Protein AF-A0A0M8TTH4-F1 (afdb_monomer)

Secondary structure (DSSP, 8-state):
-------------------PPPB-TTT--B-PEEEEEEEETTEEEEEEEE--B--TTSTTB-----

Foldseek 3Di:
DDDPPPPPPVPVDPPPPDPDQAADPFPRDGADWDWDWDDDPNDTDTDTHGDQDPDPPTPRHDPDDD

pLDDT: mean 76.74, std 14.19, range [45.91, 94.31]

Radius of gyration: 20.03 Å; Cα contacts (8 Å,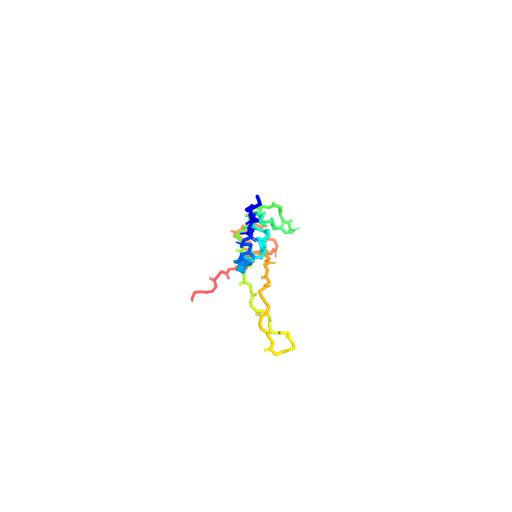 |Δi|>4): 72; chains: 1; bounding box: 31×20×71 Å

Structure (mmCIF, N/CA/C/O backbone):
data_AF-A0A0M8TTH4-F1
#
_entry.id   AF-A0A0M8TTH4-F1
#
loop_
_atom_site.group_PDB
_atom_site.id
_atom_site.type_symbol
_atom_site.label_atom_id
_atom_site.label_alt_id
_atom_site.label_comp_id
_atom_site.label_asym_id
_atom_site.label_entity_id
_atom_site.label_seq_id
_atom_site.pdbx_PDB_ins_code
_atom_site.Cartn_x
_atom_site.Cartn_y
_atom_site.Cartn_z
_atom_site.occupancy
_atom_site.B_iso_or_equiv
_atom_site.auth_seq_id
_atom_site.auth_comp_id
_atom_site.auth_asym_id
_atom_site.auth_atom_id
_atom_site.pdbx_PDB_model_num
ATOM 1 N N . MET A 1 1 ? -4.646 11.329 -55.543 1.00 45.91 1 MET A N 1
ATOM 2 C CA . MET A 1 1 ? -3.644 10.492 -54.850 1.00 45.91 1 MET A CA 1
ATOM 3 C C . MET A 1 1 ? -2.911 11.369 -53.840 1.00 45.91 1 MET A C 1
ATOM 5 O O . MET A 1 1 ? -1.971 12.044 -54.222 1.00 45.91 1 MET A O 1
ATOM 9 N N . ALA A 1 2 ? -3.383 11.455 -52.595 1.00 50.47 2 ALA A N 1
ATOM 10 C CA . ALA A 1 2 ? -2.681 12.150 -51.511 1.00 50.47 2 ALA A CA 1
ATOM 11 C C . ALA A 1 2 ? -2.894 11.328 -50.235 1.00 50.47 2 ALA A C 1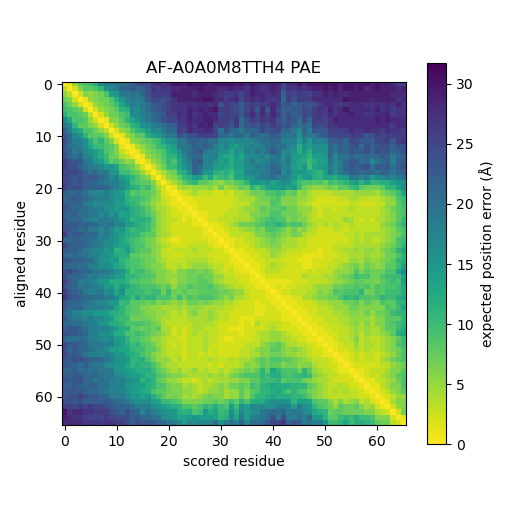
ATOM 13 O O . ALA A 1 2 ? -3.991 11.306 -49.674 1.00 50.47 2 ALA A O 1
ATOM 14 N N . GLY A 1 3 ? -1.878 10.540 -49.882 1.00 49.69 3 GLY A N 1
ATOM 15 C CA . GLY A 1 3 ? -1.892 9.640 -48.738 1.00 49.69 3 GLY A CA 1
ATOM 16 C C . GLY A 1 3 ? -1.890 10.440 -47.444 1.00 49.69 3 GLY A C 1
ATOM 17 O O . GLY A 1 3 ? -0.995 11.237 -47.192 1.00 49.69 3 GLY A O 1
ATOM 18 N N . ARG A 1 4 ? -2.926 10.240 -46.636 1.00 60.41 4 ARG A N 1
ATOM 19 C CA . ARG A 1 4 ? -3.056 10.797 -45.293 1.00 60.41 4 ARG A CA 1
ATOM 20 C C . ARG A 1 4 ? -2.155 9.967 -44.374 1.00 60.41 4 ARG A C 1
ATOM 22 O O . ARG A 1 4 ? -2.608 8.973 -43.809 1.00 60.41 4 ARG A O 1
ATOM 29 N N . GLU A 1 5 ? -0.873 10.320 -44.295 1.00 59.62 5 GLU A N 1
ATOM 30 C CA . GLU A 1 5 ? 0.075 9.714 -43.355 1.00 59.62 5 GLU A CA 1
ATOM 31 C C . GLU A 1 5 ? -0.309 10.122 -41.935 1.00 59.62 5 GLU A C 1
ATOM 33 O O . GLU A 1 5 ? -0.008 11.203 -41.434 1.00 59.62 5 GLU A O 1
ATOM 38 N N . GLN A 1 6 ? -1.075 9.235 -41.310 1.00 58.91 6 GLN A N 1
ATOM 39 C CA . GLN A 1 6 ? -1.445 9.287 -39.910 1.00 58.91 6 GLN A CA 1
ATOM 40 C C . GLN A 1 6 ? -0.179 9.039 -39.089 1.00 58.91 6 GLN A C 1
ATOM 42 O O . GLN A 1 6 ? 0.120 7.909 -38.707 1.00 58.91 6 GLN A O 1
ATOM 47 N N . GLN A 1 7 ? 0.575 10.107 -38.837 1.00 57.59 7 GLN A N 1
ATOM 48 C CA . GLN A 1 7 ? 1.648 10.149 -37.851 1.00 57.59 7 GLN A CA 1
ATOM 49 C C . GLN A 1 7 ? 1.034 9.992 -36.460 1.00 57.59 7 GLN A C 1
ATOM 51 O O . GLN A 1 7 ? 0.831 10.933 -35.701 1.00 57.59 7 GLN A O 1
ATOM 56 N N . ARG A 1 8 ? 0.709 8.742 -36.133 1.00 58.62 8 ARG A N 1
ATOM 57 C CA . ARG A 1 8 ? 0.498 8.278 -34.772 1.00 58.62 8 ARG A CA 1
ATOM 58 C C . ARG A 1 8 ? 1.885 8.195 -34.139 1.00 58.62 8 ARG A C 1
ATOM 60 O O . ARG A 1 8 ? 2.454 7.118 -33.991 1.00 58.62 8 ARG A O 1
ATOM 67 N N . THR A 1 9 ? 2.462 9.351 -33.819 1.00 58.00 9 THR A N 1
ATOM 68 C CA . THR A 1 9 ? 3.506 9.441 -32.802 1.00 58.00 9 THR A CA 1
ATOM 69 C C . THR A 1 9 ? 2.912 8.784 -31.573 1.00 58.00 9 THR A C 1
ATOM 71 O O . THR A 1 9 ? 1.944 9.283 -31.003 1.00 58.00 9 THR A O 1
ATOM 74 N N . HIS A 1 10 ? 3.401 7.594 -31.242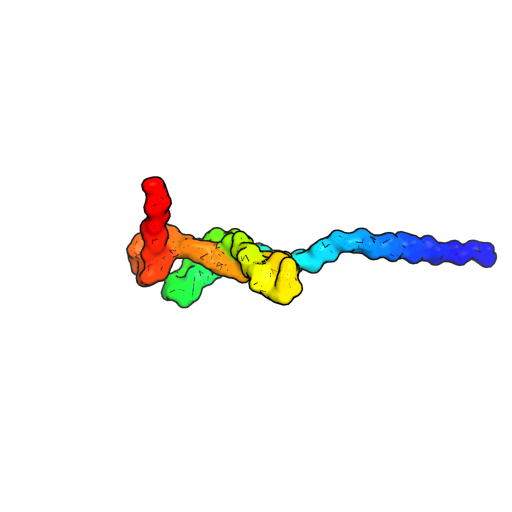 1.00 61.09 10 HIS A N 1
ATOM 75 C CA . HIS A 1 10 ? 3.104 6.949 -29.978 1.00 61.09 10 HIS A CA 1
ATOM 76 C C . HIS A 1 10 ? 3.704 7.849 -28.898 1.00 61.09 10 HIS A C 1
ATOM 78 O O . HIS A 1 10 ? 4.838 7.656 -28.471 1.00 61.09 10 HIS A O 1
ATOM 84 N N . GLU A 1 11 ? 2.974 8.899 -28.531 1.00 60.44 11 GLU A N 1
ATOM 85 C CA . GLU A 1 11 ? 3.219 9.624 -27.305 1.00 60.44 11 GLU A CA 1
ATOM 86 C C . GLU A 1 11 ? 3.140 8.565 -26.214 1.00 60.44 11 GLU A C 1
ATOM 88 O O . GLU A 1 11 ? 2.139 7.851 -26.101 1.00 60.44 11 GLU A O 1
ATOM 93 N N . THR A 1 12 ? 4.252 8.362 -25.513 1.00 59.84 12 THR A N 1
ATOM 94 C CA . THR A 1 12 ? 4.349 7.403 -24.416 1.00 59.84 12 THR A CA 1
ATOM 95 C C . THR A 1 12 ? 3.498 7.931 -23.267 1.00 59.84 12 THR A C 1
ATOM 97 O O . THR A 1 12 ? 4.001 8.472 -22.287 1.00 59.84 12 THR A O 1
ATOM 100 N N . VAL A 1 13 ? 2.184 7.808 -23.409 1.00 61.53 13 VAL A N 1
ATOM 101 C CA . VAL A 1 13 ? 1.225 8.021 -22.341 1.00 61.53 13 VAL A CA 1
ATOM 102 C C . VAL A 1 13 ? 1.342 6.789 -21.462 1.00 61.53 13 VAL A C 1
ATOM 104 O O . VAL A 1 13 ? 1.036 5.672 -21.889 1.00 61.53 13 VAL A O 1
ATOM 107 N N . ALA A 1 14 ? 1.865 6.970 -20.248 1.00 57.59 14 ALA A N 1
ATOM 108 C CA . ALA A 1 14 ? 1.830 5.907 -19.256 1.00 57.59 14 ALA A CA 1
ATOM 109 C C . ALA A 1 14 ? 0.368 5.450 -19.116 1.00 57.59 14 ALA A C 1
ATOM 111 O O . ALA A 1 14 ? -0.509 6.314 -19.031 1.00 57.59 14 ALA A O 1
ATOM 112 N N . PRO A 1 15 ? 0.078 4.135 -19.112 1.00 57.78 15 PRO A N 1
ATOM 113 C CA . PRO A 1 15 ? -1.284 3.674 -18.891 1.00 57.78 15 PRO A CA 1
ATOM 114 C C . PRO A 1 15 ? -1.792 4.326 -17.608 1.00 57.78 15 PRO A C 1
ATOM 116 O O . PRO A 1 15 ? -1.087 4.294 -16.597 1.00 57.78 15 PRO A O 1
ATOM 119 N N . GLN A 1 16 ? -2.967 4.959 -17.665 1.00 59.06 16 GLN A N 1
ATOM 120 C CA . GLN A 1 16 ? -3.665 5.470 -16.488 1.00 59.06 16 GLN A CA 1
ATOM 121 C C . GLN A 1 16 ? -3.834 4.321 -15.487 1.00 59.06 16 GLN A C 1
ATOM 123 O O . GLN A 1 16 ? -4.779 3.540 -15.554 1.00 59.06 16 GLN A O 1
ATOM 128 N N . ALA A 1 17 ? -2.856 4.173 -14.595 1.00 59.62 17 ALA A N 1
ATOM 129 C CA . ALA A 1 17 ? -2.918 3.263 -13.473 1.00 59.62 17 ALA A CA 1
ATOM 130 C C . ALA A 1 17 ? -4.079 3.767 -12.622 1.00 59.62 17 ALA A C 1
ATOM 132 O O . ALA A 1 17 ? -4.000 4.877 -12.089 1.00 59.62 17 ALA A O 1
ATOM 133 N N . GLY A 1 18 ? -5.173 3.002 -12.618 1.00 54.28 18 GLY A N 1
ATOM 134 C CA . GLY A 1 18 ? -6.448 3.362 -12.013 1.00 54.28 18 GLY A CA 1
ATOM 135 C C . GLY A 1 18 ? -6.246 3.972 -10.634 1.00 54.28 18 GLY A C 1
ATOM 136 O O . GLY A 1 18 ? -5.943 3.286 -9.664 1.00 54.28 18 GLY A O 1
ATOM 137 N N . HIS A 1 19 ? -6.393 5.289 -10.552 1.00 61.56 19 HIS A N 1
ATOM 138 C CA . HIS A 1 19 ? -6.455 6.038 -9.301 1.00 61.56 19 HIS A CA 1
ATOM 139 C C . HIS A 1 19 ? -7.896 6.021 -8.788 1.00 61.56 19 HIS A C 1
ATOM 141 O O . HIS A 1 19 ? -8.465 7.051 -8.435 1.00 61.56 19 HIS A O 1
ATOM 147 N N . GLU A 1 20 ? -8.507 4.837 -8.784 1.00 68.69 20 GLU A N 1
ATOM 148 C CA . GLU A 1 20 ? -9.743 4.627 -8.049 1.00 68.69 20 GLU A CA 1
ATOM 149 C C . GLU A 1 20 ? -9.471 4.875 -6.560 1.00 68.69 20 GLU A C 1
ATOM 151 O O . GLU A 1 20 ? -8.405 4.537 -6.028 1.00 68.69 20 GLU A O 1
ATOM 156 N N . GLN A 1 21 ? -10.396 5.583 -5.909 1.00 73.25 21 GLN A N 1
ATOM 157 C CA . GLN A 1 21 ? -10.277 5.941 -4.503 1.00 73.25 21 GLN A CA 1
ATOM 158 C C . GLN A 1 21 ? -10.173 4.649 -3.687 1.00 73.25 21 GLN A C 1
ATOM 160 O O . GLN A 1 21 ? -11.101 3.843 -3.679 1.00 73.25 21 GLN A O 1
ATOM 165 N N . GLN A 1 22 ? -9.040 4.441 -3.017 1.00 83.81 22 GLN A N 1
ATOM 166 C CA . GLN A 1 22 ? -8.809 3.204 -2.281 1.00 83.81 22 GLN A CA 1
ATOM 167 C C . GLN A 1 22 ? -9.649 3.167 -1.002 1.00 83.81 22 GLN A C 1
ATOM 169 O O . GLN A 1 22 ? -9.842 4.184 -0.330 1.00 83.81 22 GLN A O 1
ATOM 174 N N . SER A 1 23 ? -10.120 1.977 -0.638 1.00 88.12 23 SER A N 1
ATOM 175 C CA . SER A 1 23 ? -10.859 1.738 0.604 1.00 88.12 23 SER A CA 1
ATOM 176 C C . SER A 1 23 ? -10.008 0.938 1.586 1.00 88.12 23 SER A C 1
ATOM 178 O O . SER A 1 23 ? -9.240 0.056 1.201 1.00 88.12 23 SER A O 1
ATOM 180 N N . CYS A 1 24 ? -10.138 1.228 2.879 1.00 87.25 24 CYS A N 1
ATOM 181 C CA . CYS A 1 24 ? -9.506 0.426 3.917 1.00 87.25 24 CYS A CA 1
ATOM 182 C C . CYS A 1 24 ? -10.123 -0.985 3.927 1.00 87.25 24 CYS A C 1
ATOM 184 O O . CYS A 1 24 ? -11.340 -1.092 4.0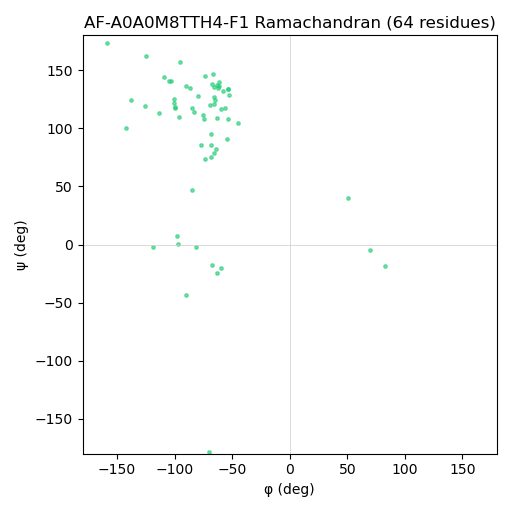84 1.00 87.25 24 CYS A O 1
ATOM 186 N N . PRO A 1 25 ? -9.329 -2.067 3.851 1.00 84.38 25 PRO A N 1
ATOM 187 C CA . PRO A 1 25 ? -9.869 -3.428 3.840 1.00 84.38 25 PRO A CA 1
ATOM 188 C C . PRO A 1 25 ? -10.522 -3.841 5.170 1.00 84.38 25 PRO A C 1
ATOM 190 O O . PRO A 1 25 ? -11.289 -4.796 5.192 1.00 84.38 25 PRO A O 1
ATOM 193 N N . ALA A 1 26 ? -10.239 -3.140 6.274 1.00 87.75 26 ALA A N 1
ATOM 194 C CA . ALA A 1 26 ? -10.802 -3.453 7.588 1.00 87.75 26 ALA A CA 1
ATOM 195 C C . ALA A 1 26 ? -12.127 -2.727 7.869 1.00 87.75 26 ALA A C 1
ATOM 197 O O . ALA A 1 26 ? -13.055 -3.326 8.401 1.00 87.75 26 ALA A O 1
ATOM 198 N N . CYS A 1 27 ? -12.227 -1.436 7.533 1.00 89.06 27 CYS A N 1
ATOM 199 C CA . CYS A 1 27 ? -13.390 -0.610 7.886 1.00 89.06 27 CYS A CA 1
ATOM 200 C C . CYS A 1 27 ? -14.158 -0.045 6.683 1.00 89.06 27 CYS A C 1
ATOM 202 O O . CYS A 1 27 ? -15.137 0.671 6.875 1.00 89.06 27 CYS A O 1
ATOM 204 N N . GLY A 1 28 ? -13.700 -0.297 5.453 1.00 87.31 28 GLY A N 1
ATOM 205 C CA . GLY A 1 28 ? -14.343 0.157 4.215 1.00 87.31 28 GLY A CA 1
ATOM 206 C C . GLY A 1 28 ? -14.274 1.665 3.952 1.00 87.31 28 GLY A C 1
ATOM 207 O O . GLY A 1 28 ? -14.703 2.115 2.894 1.00 87.31 28 GLY A O 1
ATOM 208 N N . ARG A 1 29 ? -13.730 2.469 4.875 1.00 86.69 29 ARG A N 1
ATOM 209 C CA . ARG A 1 29 ? -13.609 3.922 4.691 1.00 86.69 29 ARG A CA 1
ATOM 210 C C . ARG A 1 29 ? -12.627 4.260 3.576 1.00 86.69 29 ARG A C 1
ATOM 212 O O . ARG A 1 29 ? -11.611 3.582 3.423 1.00 86.69 29 ARG A O 1
ATOM 219 N N . SER A 1 30 ? -12.901 5.350 2.866 1.00 86.06 30 SER A N 1
ATOM 220 C CA . SER A 1 30 ? -11.971 5.925 1.897 1.00 86.06 30 SER A CA 1
ATOM 221 C C . SER A 1 30 ? -10.648 6.269 2.573 1.00 86.06 30 SER A C 1
ATOM 223 O O . SER A 1 30 ? -10.618 6.885 3.640 1.00 86.06 30 SER A O 1
ATOM 225 N N . VAL A 1 31 ? -9.556 5.860 1.945 1.00 87.81 31 VAL A N 1
ATOM 226 C CA . VAL A 1 31 ? -8.192 6.158 2.370 1.00 87.81 31 VAL A CA 1
ATOM 227 C C . VAL A 1 31 ? -7.432 6.826 1.233 1.00 87.81 31 VAL A C 1
ATOM 229 O O . VAL A 1 31 ? -7.834 6.781 0.067 1.00 87.81 31 VAL A O 1
ATOM 232 N N . ASP A 1 32 ? -6.323 7.464 1.591 1.00 86.19 32 ASP A N 1
ATOM 233 C CA . ASP A 1 32 ? -5.403 8.017 0.607 1.00 86.19 32 ASP A CA 1
ATOM 234 C C . ASP A 1 32 ? -4.848 6.881 -0.262 1.00 86.19 32 ASP A C 1
ATOM 236 O O . ASP A 1 32 ? -4.513 5.809 0.245 1.00 86.19 32 ASP A O 1
ATOM 240 N N . THR A 1 33 ? -4.718 7.105 -1.565 1.00 86.12 33 THR A N 1
ATOM 241 C CA . THR A 1 33 ? -4.011 6.173 -2.450 1.00 86.12 33 THR A CA 1
ATOM 242 C C . THR A 1 33 ? -2.525 6.501 -2.390 1.00 86.12 33 THR A C 1
ATOM 244 O O . THR A 1 33 ? -2.112 7.599 -2.760 1.00 86.12 33 THR A O 1
ATOM 247 N N . VAL A 1 34 ? -1.706 5.559 -1.925 1.00 87.56 34 VAL A N 1
ATOM 248 C CA . VAL A 1 34 ? -0.254 5.749 -1.827 1.00 87.56 34 VAL A CA 1
ATOM 249 C C . VAL A 1 34 ? 0.458 5.010 -2.947 1.00 87.56 34 VAL A C 1
ATOM 251 O O . VAL A 1 34 ? 0.111 3.879 -3.291 1.00 87.56 34 VAL A O 1
ATOM 254 N N . VAL A 1 35 ? 1.493 5.642 -3.497 1.00 87.81 35 VAL A N 1
ATOM 255 C CA . VAL A 1 35 ? 2.393 5.014 -4.466 1.00 87.81 35 VAL A CA 1
ATOM 256 C C . VAL A 1 35 ? 3.654 4.577 -3.736 1.00 87.81 35 VAL A C 1
ATOM 258 O O . VAL A 1 35 ? 4.390 5.390 -3.180 1.00 87.81 35 VAL A O 1
ATOM 261 N N . ARG A 1 36 ? 3.912 3.273 -3.738 1.00 87.25 36 ARG A N 1
ATOM 262 C CA . ARG A 1 36 ? 5.134 2.663 -3.216 1.00 87.25 36 ARG A CA 1
ATOM 263 C C . ARG A 1 36 ? 6.018 2.241 -4.374 1.00 87.25 36 ARG A C 1
ATOM 265 O O . ARG A 1 36 ? 5.543 1.731 -5.381 1.00 87.25 36 ARG A O 1
ATOM 272 N N . ARG A 1 37 ? 7.325 2.432 -4.239 1.00 90.44 37 ARG A N 1
ATOM 273 C CA . ARG A 1 37 ? 8.288 2.035 -5.267 1.00 90.44 37 ARG A CA 1
ATOM 274 C C . ARG A 1 37 ? 8.861 0.669 -4.902 1.00 90.44 37 ARG A C 1
ATOM 276 O O . ARG A 1 37 ? 9.628 0.564 -3.950 1.00 90.44 37 ARG A O 1
ATOM 283 N N . ARG A 1 38 ? 8.514 -0.374 -5.656 1.00 89.94 38 ARG A N 1
ATOM 284 C CA . ARG A 1 38 ? 9.077 -1.720 -5.485 1.00 89.94 38 ARG A CA 1
ATOM 285 C C . ARG A 1 38 ? 10.154 -1.957 -6.533 1.00 89.94 38 ARG A C 1
ATOM 287 O O . ARG A 1 38 ? 9.896 -1.847 -7.727 1.00 89.94 38 ARG A O 1
ATOM 294 N N . LYS A 1 39 ? 11.367 -2.316 -6.115 1.00 93.62 39 LYS A N 1
ATOM 295 C CA . LYS A 1 39 ? 12.406 -2.735 -7.063 1.00 93.62 39 LYS A CA 1
ATOM 296 C C . LYS A 1 39 ? 12.165 -4.189 -7.468 1.00 93.62 39 LYS A C 1
ATOM 298 O O . LYS A 1 39 ? 12.012 -5.052 -6.610 1.00 93.62 39 LYS A O 1
ATOM 303 N N . SER A 1 40 ? 12.114 -4.454 -8.765 1.00 92.50 40 SER A N 1
ATOM 304 C CA . SER A 1 40 ? 11.919 -5.785 -9.336 1.00 92.50 40 SER A CA 1
ATOM 305 C C . SER A 1 40 ? 12.864 -5.940 -10.519 1.00 92.50 40 SER A C 1
ATOM 307 O O . SER A 1 40 ? 12.846 -5.096 -11.404 1.00 92.50 40 SER A O 1
ATOM 309 N N . LEU A 1 41 ? 13.710 -6.975 -10.530 1.00 93.38 41 LEU A N 1
ATOM 310 C CA . LEU A 1 41 ? 14.6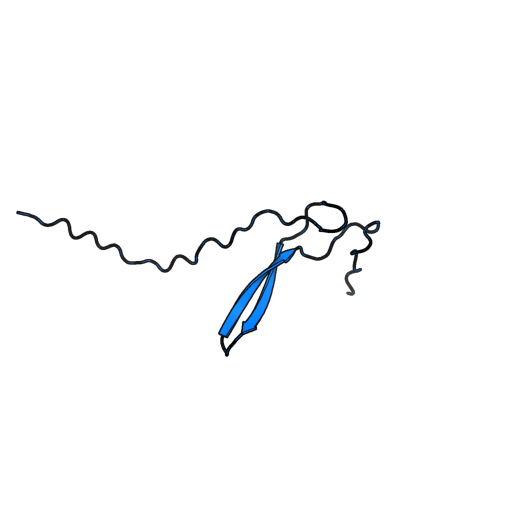41 -7.252 -11.640 1.00 93.38 41 LEU A CA 1
ATOM 311 C C . LEU A 1 41 ? 15.489 -6.034 -12.071 1.00 93.38 41 LEU A C 1
ATOM 313 O O . LEU A 1 41 ? 15.684 -5.772 -13.251 1.00 93.38 41 LEU A O 1
ATOM 317 N N . GLY A 1 42 ? 15.957 -5.237 -11.107 1.00 94.31 42 GLY A N 1
ATOM 318 C CA . GLY A 1 42 ? 16.771 -4.047 -11.381 1.00 94.31 42 GLY A CA 1
ATOM 319 C C . GLY A 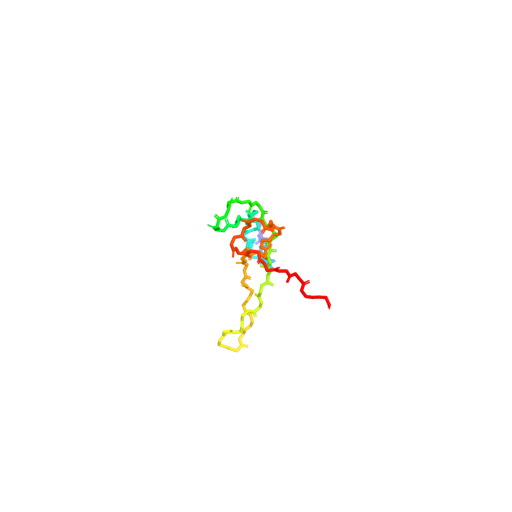1 42 ? 15.983 -2.783 -11.743 1.00 94.31 42 GLY A C 1
ATOM 320 O O . GLY A 1 42 ? 16.515 -1.691 -11.553 1.00 94.31 42 GLY A O 1
ATOM 321 N N . ILE A 1 43 ? 14.715 -2.895 -12.147 1.00 93.81 43 ILE A N 1
ATOM 322 C CA . ILE A 1 43 ? 13.846 -1.748 -12.430 1.00 93.81 43 ILE A CA 1
ATOM 323 C C . ILE A 1 43 ? 12.993 -1.379 -11.221 1.00 93.81 43 ILE A C 1
ATOM 325 O O . ILE A 1 43 ? 12.736 -2.191 -10.331 1.00 93.81 43 ILE A O 1
ATOM 329 N N . PHE A 1 44 ? 12.535 -0.135 -11.182 1.00 91.69 44 PHE A N 1
ATOM 330 C CA . PHE A 1 44 ? 11.607 0.317 -10.160 1.00 91.69 44 PHE A CA 1
ATOM 331 C C . PHE A 1 44 ? 10.184 0.335 -10.698 1.00 91.69 44 PHE A C 1
ATOM 333 O O . PHE A 1 44 ? 9.865 1.102 -11.600 1.00 91.69 44 PHE A O 1
ATOM 340 N N . VAL A 1 45 ? 9.341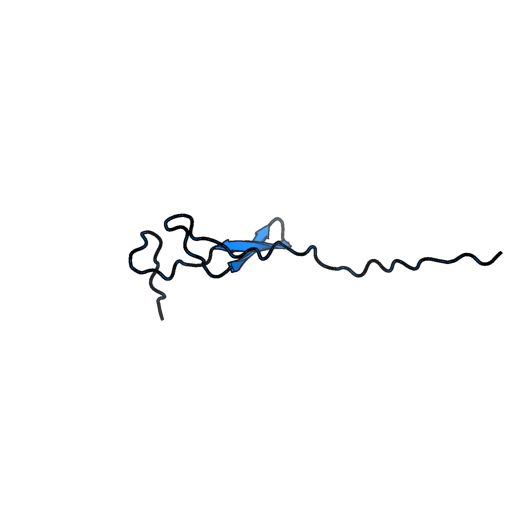 -0.486 -10.090 1.00 89.12 45 VAL A N 1
ATOM 341 C CA . VAL A 1 45 ? 7.931 -0.624 -10.418 1.00 89.12 45 VAL A CA 1
ATOM 342 C C . VAL A 1 45 ? 7.120 0.169 -9.391 1.00 89.12 45 VAL A C 1
ATOM 344 O O . VAL A 1 45 ? 7.250 -0.083 -8.188 1.00 89.12 45 VAL A O 1
ATOM 347 N N . PRO A 1 46 ? 6.315 1.152 -9.816 1.00 87.94 46 PRO A N 1
ATOM 348 C CA . PRO A 1 46 ? 5.337 1.771 -8.934 1.00 87.94 46 PRO A CA 1
ATOM 349 C C . PRO A 1 46 ? 4.239 0.761 -8.571 1.00 87.94 46 PRO A C 1
ATOM 351 O O . PRO A 1 46 ? 3.779 -0.016 -9.403 1.00 87.94 46 PRO A O 1
ATOM 354 N N . GLN A 1 47 ? 3.844 0.754 -7.306 1.00 87.50 47 GLN A N 1
ATOM 355 C CA . GLN A 1 47 ? 2.761 -0.051 -6.765 1.00 87.50 47 GLN A CA 1
ATOM 356 C C . GLN A 1 47 ? 1.793 0.885 -6.048 1.00 87.50 47 GLN A C 1
ATOM 358 O O . GLN A 1 47 ? 2.168 1.557 -5.088 1.00 87.50 47 GLN A O 1
ATOM 363 N N . TRP A 1 48 ? 0.553 0.918 -6.517 1.00 86.81 48 TRP A N 1
ATOM 364 C CA . TRP A 1 48 ? -0.529 1.683 -5.918 1.00 86.81 48 TRP A CA 1
ATOM 365 C C . TRP A 1 48 ? -1.234 0.798 -4.905 1.00 86.81 48 TRP A C 1
ATOM 367 O O . TRP A 1 48 ? -1.476 -0.381 -5.164 1.00 86.81 48 TRP A O 1
ATOM 377 N N . GLY A 1 49 ? -1.545 1.354 -3.746 1.00 85.88 49 GLY A N 1
ATOM 378 C CA . GLY A 1 49 ? -2.302 0.646 -2.729 1.00 85.88 49 GLY A CA 1
ATOM 379 C C . GLY A 1 49 ? -2.970 1.603 -1.754 1.00 85.88 49 GLY A C 1
ATOM 380 O O . GLY A 1 49 ? -2.724 2.813 -1.804 1.00 85.88 49 GLY A O 1
ATOM 381 N N . PRO A 1 50 ? -3.813 1.069 -0.859 1.00 87.56 50 PRO A N 1
ATOM 382 C CA . PRO A 1 50 ? -4.396 1.854 0.213 1.00 87.56 50 PRO A CA 1
ATOM 383 C C . PRO A 1 50 ? -3.295 2.379 1.140 1.00 87.56 50 PRO A C 1
ATOM 385 O O . PRO A 1 50 ? -2.374 1.655 1.531 1.00 87.56 50 PRO A O 1
ATOM 388 N N . GLY A 1 51 ? -3.393 3.656 1.484 1.00 86.25 51 GLY A N 1
ATOM 389 C CA . GLY A 1 51 ? -2.602 4.293 2.525 1.00 86.25 51 GLY A CA 1
ATOM 390 C C . GLY A 1 51 ? -3.001 3.821 3.920 1.00 86.25 51 GLY A C 1
ATOM 391 O O . GLY A 1 51 ? -3.882 2.976 4.099 1.00 86.25 51 GLY A O 1
ATOM 392 N N . SER A 1 52 ? -2.341 4.380 4.935 1.00 86.69 52 SER A N 1
ATOM 393 C CA . SER A 1 52 ? -2.696 4.105 6.325 1.00 86.69 52 SER A CA 1
ATOM 394 C C . SER A 1 52 ? -4.109 4.600 6.625 1.00 86.69 52 SER A C 1
ATOM 396 O O . SER A 1 52 ? -4.514 5.697 6.231 1.00 86.69 52 SER A O 1
ATOM 398 N N . CYS A 1 53 ? -4.872 3.778 7.346 1.00 88.44 53 CYS A N 1
ATOM 399 C CA . CYS A 1 53 ? -6.169 4.211 7.836 1.00 88.44 53 CYS A CA 1
ATOM 400 C C . CYS A 1 53 ? -5.956 5.331 8.860 1.00 88.44 53 CYS A C 1
ATOM 402 O O . CYS A 1 53 ? -5.096 5.212 9.728 1.00 88.44 53 CYS A O 1
ATOM 404 N N . LYS A 1 54 ? -6.750 6.403 8.767 1.00 84.25 54 LYS A N 1
ATOM 405 C CA . LYS A 1 54 ? -6.729 7.533 9.712 1.00 84.25 54 LYS A CA 1
ATOM 406 C C . LYS A 1 54 ? -7.807 7.430 10.799 1.00 84.25 54 LYS A C 1
ATOM 408 O O . LYS A 1 54 ? -7.920 8.330 11.621 1.00 84.25 54 LYS A O 1
ATOM 413 N N . ASN A 1 55 ? -8.609 6.362 10.788 1.00 84.69 55 ASN A N 1
ATOM 414 C CA . ASN A 1 55 ? -9.665 6.140 11.774 1.00 84.69 55 ASN A CA 1
ATOM 415 C C . ASN A 1 55 ? -9.087 5.493 13.046 1.00 84.69 55 ASN A C 1
ATOM 417 O O . ASN A 1 55 ? -8.685 4.337 12.937 1.00 84.69 55 ASN A O 1
ATOM 421 N N . PRO A 1 56 ? -9.085 6.156 14.215 1.00 83.38 56 PRO A N 1
ATOM 422 C CA . PRO A 1 56 ? -8.516 5.605 15.449 1.00 83.38 56 PRO A CA 1
ATOM 423 C C . PRO A 1 56 ? -9.231 4.342 15.950 1.00 83.38 56 PRO A C 1
ATOM 425 O O . PRO A 1 56 ? -8.604 3.512 16.598 1.00 83.38 56 PRO A O 1
ATOM 428 N N . ASP A 1 57 ? -10.503 4.146 15.591 1.00 86.19 57 ASP A N 1
ATOM 429 C CA . ASP A 1 57 ? -11.267 2.943 15.954 1.00 86.19 57 ASP A CA 1
ATOM 430 C C . ASP A 1 57 ? -10.978 1.742 15.032 1.00 86.19 57 ASP A C 1
ATOM 432 O O . ASP A 1 57 ? -11.555 0.665 15.179 1.00 86.19 57 ASP A O 1
ATOM 436 N N . CYS A 1 58 ? -10.133 1.917 14.011 1.00 86.88 58 CYS A N 1
ATOM 437 C CA . CYS A 1 58 ? -9.795 0.863 13.063 1.00 86.88 58 CYS A CA 1
ATOM 438 C C . CYS A 1 58 ? -8.630 0.019 13.584 1.00 86.88 58 CYS A C 1
ATOM 440 O O . CYS A 1 58 ? -7.585 0.550 13.943 1.00 86.88 58 CYS A O 1
ATOM 442 N N . SER A 1 59 ? -8.741 -1.306 13.482 1.00 84.00 59 SER A N 1
ATOM 443 C CA . SER A 1 59 ? -7.652 -2.235 13.826 1.00 84.00 59 SER A CA 1
ATOM 444 C C . SER A 1 59 ? -6.373 -2.029 13.003 1.00 84.00 59 SER A C 1
ATOM 446 O O . SER A 1 59 ? -5.300 -2.461 13.406 1.00 84.00 59 SER A O 1
ATOM 448 N N . THR A 1 60 ? -6.482 -1.382 11.838 1.00 81.50 60 THR A N 1
ATOM 449 C CA . THR A 1 60 ? -5.358 -1.071 10.935 1.00 81.50 60 THR A CA 1
ATOM 450 C C . THR A 1 60 ? -4.848 0.368 11.109 1.00 81.50 60 THR A C 1
ATOM 452 O O . THR A 1 60 ? -4.040 0.843 10.311 1.00 81.50 60 THR A O 1
ATOM 455 N N . TYR A 1 61 ? -5.342 1.108 12.105 1.00 82.44 61 TYR A N 1
ATOM 456 C CA . TYR A 1 61 ? -4.832 2.438 12.415 1.00 82.44 61 TYR A CA 1
ATOM 457 C C . TYR A 1 61 ? -3.388 2.344 12.901 1.00 82.44 61 TYR A C 1
ATOM 459 O O . TYR A 1 61 ? -3.102 1.691 13.901 1.00 82.44 61 TYR A O 1
ATOM 467 N N . VAL A 1 62 ? -2.479 3.012 12.194 1.00 74.81 62 VAL A N 1
ATOM 468 C CA . VAL A 1 62 ? -1.093 3.175 12.636 1.00 74.81 62 VAL A CA 1
ATOM 469 C C . VAL A 1 62 ? -0.899 4.659 12.927 1.00 74.81 62 VAL A C 1
ATOM 471 O O . VAL A 1 62 ? -0.987 5.461 11.988 1.00 74.81 62 VAL A O 1
ATOM 474 N N . PRO A 1 63 ? -0.680 5.049 14.197 1.00 69.00 63 PRO A N 1
ATOM 475 C CA . PRO A 1 63 ? -0.347 6.421 14.543 1.00 69.00 63 PRO A CA 1
ATOM 476 C C . PRO A 1 63 ? 0.863 6.872 13.728 1.00 69.00 63 PRO A C 1
ATOM 478 O O . PRO A 1 63 ? 1.846 6.144 13.602 1.00 69.00 63 PRO A O 1
ATOM 481 N N . ARG A 1 64 ? 0.794 8.069 13.146 1.00 63.38 64 ARG A N 1
ATOM 482 C CA . ARG A 1 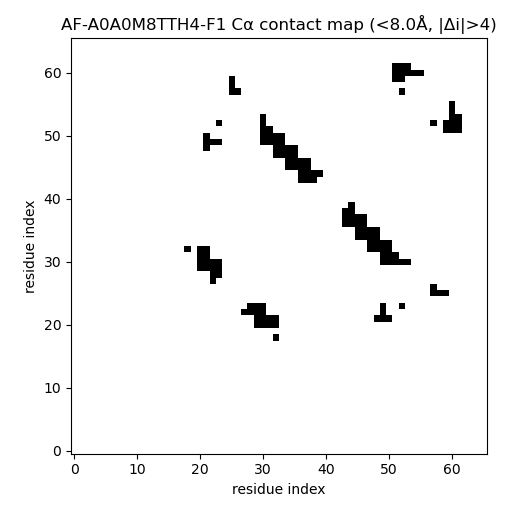64 ? 1.951 8.633 12.454 1.00 63.38 64 ARG A CA 1
ATOM 483 C C . ARG A 1 64 ? 2.947 9.095 13.512 1.00 63.38 64 ARG A C 1
ATOM 485 O O . ARG A 1 64 ? 2.699 10.091 14.183 1.00 63.38 64 ARG A O 1
ATOM 492 N N . GLU A 1 65 ? 4.043 8.367 13.650 1.00 64.25 65 GLU A N 1
ATOM 493 C CA . GLU A 1 65 ? 5.205 8.787 14.435 1.00 64.25 65 GLU A CA 1
ATOM 494 C C . GLU A 1 65 ? 5.800 10.033 13.752 1.00 64.25 65 GLU A C 1
ATOM 496 O O . GLU A 1 65 ? 6.012 10.035 12.532 1.00 64.25 65 GLU A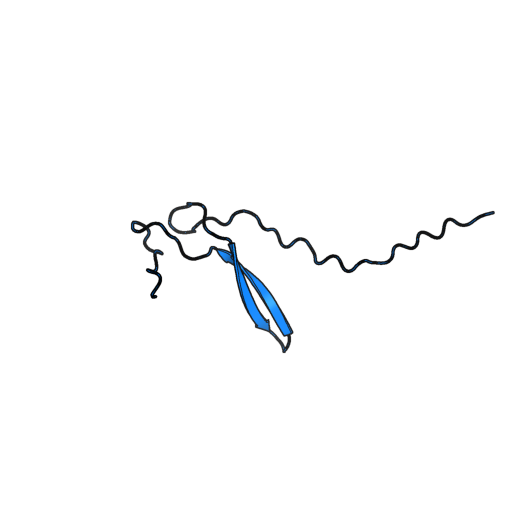 O 1
ATOM 501 N N . VAL A 1 66 ? 5.934 11.126 14.509 1.00 57.28 66 VAL A N 1
ATOM 502 C CA . VAL A 1 66 ? 6.436 12.438 14.059 1.00 57.28 66 VAL A CA 1
ATOM 503 C C . VAL A 1 66 ? 7.866 12.658 14.508 1.00 57.28 66 VAL A C 1
ATOM 505 O O . VAL A 1 66 ? 8.182 12.269 15.652 1.00 57.28 66 VAL A O 1
#

Mean predicted aligned error: 11.66 Å

Sequence (66 aa):
MAGREQQRTHETVAPQAGHEQQSCPACGRSVDTVVRRRKSLGIFVPQWGPGSCKNPDCSTYVPREV

Solvent-accessible surface area (backbone atoms only — not comparable to full-atom values): 4606 Å² total; per-residue (Å²): 142,81,84,82,78,79,80,74,72,79,70,86,69,72,77,83,70,80,79,64,84,22,49,36,92,87,77,62,47,81,29,54,70,37,81,44,80,44,77,52,97,91,41,79,41,81,41,79,44,60,39,72,41,86,49,84,91,40,96,68,41,61,83,81,87,126